Protein AF-A0A5J4TIG7-F1 (afdb_monomer_lite)

Radius of gyration: 24.62 Å; chains: 1; bounding box: 60×27×68 Å

Organism: NCBI:txid222440

pLDDT: mean 88.15, std 9.74, range [51.12, 98.5]

Sequence (174 aa):
MSYKDYAQQQHDRIYGVQINDDGAIEQMNDELAQACVDGLKNLEIHNYPQPINMEVSLQSIFCGLYGISNESIRAEGMKNIRQFNKLSANADKNYGQASSNGERKPNPWILTKILRYHNKDYYEQIIKPLLKKNYEVKKQSKIVDTVKQIEKHEIDLKDVFTLTDVSSKALNGQ

Foldseek 3Di:
DDPVVVVVVVVLVLLVPQADPVRDGHADDPLLLLLLLVLLAAFEEEDDDDPLLVHHYLLLLLLQLLSHPPVVSSVSSLVCNVVGYHYDPRRVVCNVVSNVNSNVRHHNCSSLVNCVRGVVVSSVPPNSVVSVVVSVVVVVVVVVVVVVPPDDPDDPPPPDDDPVNVVVCVVVVD

Structure (mmCIF, N/CA/C/O backbone):
data_AF-A0A5J4TIG7-F1
#
_entry.id   AF-A0A5J4TIG7-F1
#
loop_
_atom_site.group_PDB
_atom_site.id
_atom_site.type_symbol
_atom_site.label_atom_id
_atom_site.label_alt_id
_atom_site.label_comp_id
_atom_site.label_asym_id
_atom_site.label_entity_id
_atom_site.label_seq_id
_atom_site.pdbx_PDB_ins_code
_atom_site.Cartn_x
_atom_site.Cartn_y
_atom_site.Cartn_z
_atom_site.occupancy
_atom_site.B_iso_or_equiv
_atom_site.auth_seq_id
_atom_site.auth_comp_id
_atom_site.auth_asym_id
_atom_site.auth_atom_id
_atom_site.pdbx_PDB_model_num
ATOM 1 N N . MET A 1 1 ? -23.440 13.116 -13.820 1.00 64.69 1 MET A N 1
ATOM 2 C CA . MET A 1 1 ? -23.021 12.089 -12.841 1.00 64.69 1 MET A CA 1
ATOM 3 C C . MET A 1 1 ? -24.288 11.570 -12.183 1.00 64.69 1 MET A C 1
ATOM 5 O O . MET A 1 1 ? -25.079 12.400 -11.748 1.00 64.69 1 MET A O 1
ATOM 9 N N . SER A 1 2 ? -24.551 10.262 -12.213 1.00 87.44 2 SER A N 1
ATOM 10 C CA . SER A 1 2 ? -25.782 9.698 -11.639 1.00 87.44 2 SER A CA 1
ATOM 11 C C . SER A 1 2 ? -25.728 9.708 -10.108 1.00 87.44 2 SER A C 1
ATOM 13 O O . SER A 1 2 ? -24.647 9.656 -9.525 1.00 87.44 2 SER A O 1
ATOM 15 N N . TYR A 1 3 ? -26.886 9.718 -9.440 1.00 80.25 3 TYR A N 1
ATOM 16 C CA . TYR A 1 3 ? -26.961 9.549 -7.982 1.00 80.25 3 TYR A CA 1
ATOM 17 C C . TYR A 1 3 ? -26.288 8.245 -7.523 1.00 80.25 3 TYR A C 1
ATOM 19 O O . TYR A 1 3 ? -25.604 8.224 -6.502 1.00 80.25 3 TYR A O 1
ATOM 27 N N . LYS A 1 4 ? -26.405 7.174 -8.323 1.00 76.81 4 LYS A N 1
ATOM 28 C CA . LYS A 1 4 ? -25.713 5.900 -8.069 1.00 76.81 4 LYS A CA 1
ATOM 29 C C . LYS A 1 4 ? -24.191 6.054 -8.113 1.00 76.81 4 LYS A C 1
ATOM 31 O O . LYS A 1 4 ? -23.511 5.545 -7.228 1.00 76.81 4 LYS A O 1
ATOM 36 N N . ASP A 1 5 ? -23.672 6.802 -9.087 1.00 74.94 5 ASP A N 1
ATOM 37 C CA . ASP A 1 5 ? -22.231 7.058 -9.215 1.00 74.94 5 ASP A CA 1
ATOM 38 C C . ASP A 1 5 ? -21.719 7.892 -8.038 1.00 74.94 5 ASP A C 1
ATOM 40 O O . ASP A 1 5 ? -20.656 7.611 -7.491 1.00 74.94 5 ASP A O 1
ATOM 44 N N . TYR A 1 6 ? -22.493 8.895 -7.611 1.00 77.56 6 TYR A N 1
ATOM 45 C CA . TYR A 1 6 ? -22.159 9.727 -6.457 1.00 77.56 6 TYR A CA 1
ATOM 46 C C . TYR A 1 6 ? -22.140 8.915 -5.156 1.00 77.56 6 TYR A C 1
ATOM 48 O O . TYR A 1 6 ? -21.166 8.987 -4.409 1.00 77.56 6 TYR A O 1
ATOM 56 N N . ALA A 1 7 ? -23.169 8.099 -4.908 1.00 73.62 7 ALA A N 1
ATOM 57 C CA . ALA A 1 7 ? -23.240 7.235 -3.731 1.00 73.62 7 ALA A CA 1
ATOM 58 C C . ALA A 1 7 ? -22.081 6.225 -3.696 1.00 73.62 7 ALA A C 1
ATOM 60 O O . ALA A 1 7 ? -21.430 6.069 -2.662 1.00 73.62 7 ALA A O 1
ATOM 61 N N . GLN A 1 8 ? -21.751 5.609 -4.836 1.00 70.94 8 GLN A N 1
ATOM 62 C CA . GLN A 1 8 ? -20.596 4.716 -4.942 1.00 70.94 8 GLN A CA 1
ATOM 63 C C . GLN A 1 8 ? -19.284 5.453 -4.653 1.00 70.94 8 GLN A C 1
ATOM 65 O O . GLN A 1 8 ? -18.428 4.937 -3.940 1.00 70.94 8 GLN A O 1
ATOM 70 N N . GLN A 1 9 ? -19.133 6.683 -5.147 1.00 72.50 9 GLN A N 1
ATOM 71 C CA . GLN A 1 9 ? -17.934 7.481 -4.910 1.00 72.50 9 GLN A CA 1
ATOM 72 C C . GLN A 1 9 ? -17.785 7.886 -3.435 1.00 72.50 9 GLN A C 1
ATOM 74 O O . GLN A 1 9 ? -16.662 7.947 -2.939 1.00 72.50 9 GLN A O 1
ATOM 79 N N . GLN A 1 10 ? -18.888 8.141 -2.725 1.00 70.94 10 GLN A N 1
ATOM 80 C CA . GLN A 1 10 ? -18.866 8.376 -1.278 1.00 70.94 10 GLN A CA 1
ATOM 81 C C . GLN A 1 10 ? -18.485 7.105 -0.512 1.00 70.94 10 GLN A C 1
ATOM 83 O O . GLN A 1 10 ? -17.611 7.158 0.351 1.00 70.94 10 GLN A O 1
ATOM 88 N N . HIS A 1 11 ? -19.049 5.951 -0.877 1.00 65.50 11 HIS A N 1
ATOM 89 C CA . HIS A 1 11 ? -18.648 4.667 -0.295 1.00 65.50 11 HIS A CA 1
ATOM 90 C C . HIS A 1 11 ? -17.162 4.360 -0.529 1.00 65.50 11 HIS A C 1
ATOM 92 O O . HIS A 1 11 ? -16.454 4.002 0.409 1.00 65.50 11 HIS A O 1
ATOM 98 N N . ASP A 1 12 ? -16.651 4.596 -1.737 1.00 68.50 12 ASP A N 1
ATOM 99 C CA . ASP A 1 12 ? -15.234 4.402 -2.057 1.00 68.50 12 ASP A CA 1
ATOM 100 C C . ASP A 1 12 ? -14.313 5.389 -1.307 1.00 68.50 12 ASP A C 1
ATOM 102 O O . ASP A 1 12 ? -13.147 5.074 -1.057 1.00 68.50 12 ASP A O 1
ATOM 106 N N . ARG A 1 13 ? -14.807 6.581 -0.932 1.00 72.75 13 ARG A N 1
ATOM 107 C CA . ARG A 1 13 ? -14.071 7.540 -0.081 1.00 72.75 13 ARG A CA 1
ATOM 108 C C . ARG A 1 13 ? -13.995 7.076 1.370 1.00 72.75 13 ARG A C 1
ATOM 110 O O . ARG A 1 13 ? -12.959 7.279 1.995 1.00 72.75 13 ARG A O 1
ATOM 117 N N . ILE A 1 14 ? -15.046 6.433 1.880 1.00 70.12 14 ILE A N 1
ATOM 118 C CA . ILE A 1 14 ? -15.114 5.934 3.263 1.00 70.12 14 ILE A CA 1
ATOM 119 C C . ILE A 1 14 ? -14.022 4.886 3.526 1.00 70.12 14 ILE A C 1
ATOM 121 O O . ILE A 1 14 ? -13.362 4.935 4.561 1.00 70.12 14 ILE A O 1
ATOM 125 N N . TYR A 1 15 ? -13.752 4.005 2.560 1.00 70.38 15 TYR A N 1
ATOM 126 C CA . TYR A 1 15 ? -12.650 3.035 2.643 1.00 70.38 15 TYR A CA 1
ATOM 127 C C . TYR A 1 15 ? -11.256 3.658 2.464 1.00 70.38 15 TYR A C 1
ATOM 129 O O . TYR A 1 15 ? -10.245 2.997 2.681 1.00 70.38 15 TYR A O 1
ATOM 137 N N . GLY A 1 16 ? -11.190 4.914 2.020 1.00 65.50 16 GLY A N 1
ATOM 138 C CA . GLY A 1 16 ? -9.955 5.642 1.745 1.00 65.50 16 GLY A CA 1
ATOM 139 C C . GLY A 1 16 ? -9.482 6.538 2.887 1.00 65.50 16 GLY A C 1
ATOM 140 O O . GLY A 1 16 ? -8.565 7.326 2.661 1.00 65.50 16 GLY A O 1
ATOM 141 N N . VAL A 1 17 ? -10.099 6.464 4.072 1.00 71.00 17 VAL A N 1
ATOM 142 C CA . VAL A 1 17 ? -9.616 7.173 5.265 1.00 71.00 17 VAL A CA 1
ATOM 143 C C . VAL A 1 17 ? -8.341 6.485 5.744 1.00 71.00 17 VAL A C 1
ATOM 145 O O . VAL A 1 17 ? -8.369 5.323 6.124 1.00 71.00 17 VAL A O 1
ATOM 148 N N . GLN A 1 18 ? -7.226 7.206 5.658 1.00 77.62 18 GLN A N 1
ATOM 149 C CA . GLN A 1 18 ? -5.859 6.700 5.872 1.00 77.62 18 GLN A CA 1
ATOM 150 C C . GLN A 1 18 ? -5.118 7.510 6.944 1.00 77.62 18 GLN A C 1
ATOM 152 O O . GLN A 1 18 ? -3.904 7.400 7.102 1.00 77.62 18 GLN A O 1
ATOM 157 N N . ILE A 1 19 ? -5.865 8.368 7.637 1.00 77.44 19 ILE A N 1
ATOM 158 C CA . ILE A 1 19 ? -5.419 9.228 8.723 1.00 77.44 19 ILE A CA 1
ATOM 159 C C . ILE A 1 19 ? -6.279 8.851 9.930 1.00 77.44 19 ILE A C 1
ATOM 161 O O . ILE A 1 19 ? -7.494 8.667 9.793 1.00 77.44 19 ILE A O 1
ATOM 165 N N . ASN A 1 20 ? -5.650 8.651 11.079 1.00 79.88 20 ASN A N 1
ATOM 166 C CA . ASN A 1 20 ? -6.331 8.356 12.338 1.00 79.88 20 ASN A CA 1
ATOM 167 C C . ASN A 1 20 ? -6.817 9.654 13.024 1.00 79.88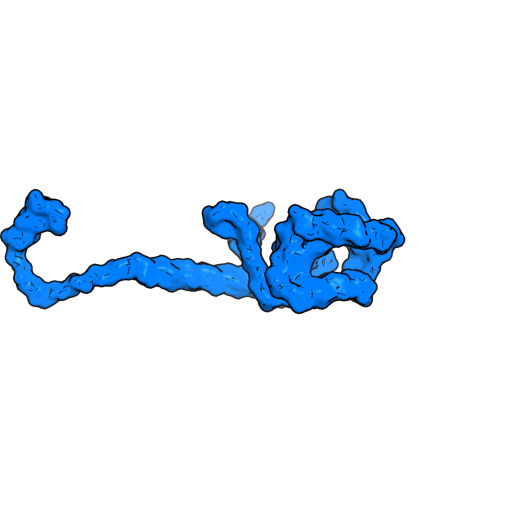 20 ASN A C 1
ATOM 169 O O . ASN A 1 20 ? -6.620 10.763 12.528 1.00 79.88 20 ASN A O 1
ATOM 173 N N . ASP A 1 21 ? -7.474 9.513 14.176 1.00 78.81 21 ASP A N 1
ATOM 174 C CA . ASP A 1 21 ? -8.095 10.642 14.881 1.00 78.81 21 ASP A CA 1
ATOM 175 C C . ASP A 1 21 ? -7.051 11.630 15.467 1.00 78.81 21 ASP A C 1
ATOM 177 O O . ASP A 1 21 ? -7.391 12.776 15.753 1.00 78.81 21 ASP A O 1
ATOM 181 N N . ASP A 1 22 ? -5.778 11.220 15.593 1.00 80.94 22 ASP A N 1
ATOM 182 C CA . ASP A 1 22 ? -4.656 12.065 16.041 1.00 80.94 22 ASP A CA 1
ATOM 183 C C . ASP A 1 22 ? -3.907 12.782 14.893 1.00 80.94 22 ASP A C 1
ATOM 185 O O . ASP A 1 22 ? -3.001 13.580 15.137 1.00 80.94 22 ASP A O 1
ATOM 189 N N . GLY A 1 23 ? -4.318 12.553 13.640 1.00 79.19 23 GLY A N 1
ATOM 190 C CA . GLY A 1 23 ? -3.733 13.185 12.457 1.00 79.19 23 GLY A CA 1
ATOM 191 C C . GLY A 1 23 ? -2.515 12.461 11.871 1.00 79.19 23 GLY A C 1
ATOM 192 O O . GLY A 1 23 ? -1.981 12.915 10.854 1.00 79.19 23 GLY A O 1
ATOM 193 N N . ALA A 1 24 ? -2.079 11.339 12.449 1.00 83.38 24 ALA A N 1
ATOM 194 C CA . ALA A 1 24 ? -1.050 10.480 11.880 1.00 83.38 24 ALA A CA 1
ATOM 195 C C . ALA A 1 24 ? -1.576 9.589 10.745 1.00 83.38 24 ALA A C 1
ATOM 197 O O . ALA A 1 24 ? -2.766 9.296 10.605 1.00 83.38 24 ALA A O 1
ATOM 198 N N . ILE A 1 25 ? -0.647 9.119 9.912 1.00 82.00 25 ILE A N 1
ATOM 199 C CA . ILE A 1 25 ? -0.956 8.118 8.891 1.00 82.00 25 ILE A CA 1
ATOM 200 C C . ILE A 1 25 ? -1.269 6.803 9.601 1.00 82.00 25 ILE A C 1
ATOM 202 O O . ILE A 1 25 ? -0.459 6.292 10.374 1.00 82.00 25 ILE A O 1
ATOM 206 N N . GLU A 1 26 ? -2.441 6.246 9.319 1.00 85.56 26 GLU A N 1
ATOM 207 C CA . GLU A 1 26 ? -2.851 4.965 9.878 1.00 85.56 26 GLU A CA 1
ATOM 208 C C . GLU A 1 26 ? -1.898 3.854 9.424 1.00 85.56 26 GLU A C 1
ATOM 210 O O . GLU A 1 26 ? -1.513 3.790 8.254 1.00 85.56 26 GLU A O 1
ATOM 215 N N . GLN A 1 27 ? -1.531 2.957 10.337 1.00 87.31 27 GLN A N 1
ATOM 216 C CA . GLN A 1 27 ? -0.709 1.809 9.978 1.00 87.31 27 GLN A CA 1
ATOM 217 C C . GLN A 1 27 ? -1.473 0.863 9.047 1.00 87.31 27 GLN A C 1
ATOM 219 O O . GLN A 1 27 ? -2.632 0.518 9.273 1.00 87.31 27 GLN A O 1
ATOM 224 N N . MET A 1 28 ? -0.799 0.432 7.985 1.00 92.12 28 MET A N 1
ATOM 225 C CA . MET A 1 28 ? -1.320 -0.583 7.078 1.00 92.12 28 MET A CA 1
ATOM 226 C C . MET A 1 28 ? -1.120 -1.964 7.704 1.00 92.12 28 MET A C 1
ATOM 228 O O . MET A 1 28 ? -0.012 -2.282 8.125 1.00 92.12 28 MET A O 1
ATOM 232 N N . ASN A 1 29 ? -2.171 -2.785 7.750 1.00 93.44 29 ASN A N 1
ATOM 233 C CA . ASN A 1 29 ? -2.034 -4.154 8.247 1.00 93.44 29 ASN A CA 1
ATOM 234 C C . ASN A 1 29 ? -1.287 -5.064 7.265 1.00 93.44 29 ASN A C 1
ATOM 236 O O . ASN A 1 29 ? -1.243 -4.800 6.062 1.00 93.44 29 ASN A O 1
ATOM 240 N N . ASP A 1 30 ? -0.746 -6.159 7.794 1.00 96.94 30 ASP A N 1
ATOM 241 C CA . ASP A 1 30 ? 0.134 -7.067 7.057 1.00 96.94 30 ASP A CA 1
ATOM 242 C C . ASP A 1 30 ? -0.553 -7.746 5.863 1.00 96.94 30 ASP A C 1
ATOM 244 O O . ASP A 1 30 ? 0.064 -7.884 4.812 1.00 96.94 30 ASP A O 1
ATOM 248 N N . GLU A 1 31 ? -1.839 -8.106 5.975 1.00 97.50 31 GLU A N 1
ATOM 249 C CA . GLU A 1 31 ? -2.602 -8.717 4.871 1.00 97.50 31 GLU A CA 1
ATOM 250 C C . GLU A 1 31 ? -2.696 -7.760 3.671 1.00 97.50 31 GLU A C 1
ATOM 252 O O . GLU A 1 31 ? -2.428 -8.142 2.530 1.00 97.50 31 GLU A O 1
ATOM 257 N N . LEU A 1 32 ? -3.023 -6.488 3.922 1.00 96.44 32 LEU A N 1
ATOM 258 C CA . LEU A 1 32 ? -3.085 -5.468 2.878 1.00 96.44 32 LEU A CA 1
ATOM 259 C C . LEU A 1 32 ? -1.691 -5.072 2.375 1.00 96.44 32 LEU A C 1
ATOM 261 O O . LEU A 1 32 ? -1.529 -4.835 1.177 1.00 96.44 32 LEU A O 1
ATOM 265 N N . ALA A 1 33 ? -0.695 -4.999 3.260 1.00 97.75 33 ALA A N 1
ATOM 266 C CA . ALA A 1 33 ? 0.681 -4.674 2.899 1.00 97.75 33 ALA A CA 1
ATOM 267 C C . ALA A 1 33 ? 1.280 -5.737 1.969 1.00 97.75 33 ALA A C 1
ATOM 269 O O . ALA A 1 33 ? 1.836 -5.385 0.926 1.00 97.75 33 ALA A O 1
ATOM 270 N N . GLN A 1 34 ? 1.094 -7.022 2.290 1.00 98.50 34 GLN A N 1
ATOM 271 C CA . GLN A 1 34 ? 1.529 -8.127 1.437 1.00 98.50 34 GLN A CA 1
ATOM 272 C C . GLN A 1 34 ? 0.819 -8.079 0.085 1.00 98.50 34 GLN A C 1
ATOM 274 O O . GLN A 1 34 ? 1.474 -8.074 -0.954 1.00 98.50 34 GLN A O 1
ATOM 279 N N . ALA A 1 35 ? -0.511 -7.928 0.081 1.00 98.19 35 ALA A N 1
ATOM 280 C CA . ALA A 1 35 ? -1.268 -7.821 -1.163 1.00 98.19 35 ALA A CA 1
ATOM 281 C C . ALA A 1 35 ? -0.797 -6.639 -2.027 1.00 98.19 35 ALA A C 1
ATOM 283 O O . ALA A 1 35 ? -0.793 -6.741 -3.257 1.00 98.19 35 ALA A O 1
ATOM 284 N N . CYS A 1 36 ? -0.379 -5.528 -1.409 1.00 97.75 36 CYS A N 1
ATOM 285 C CA . CYS A 1 36 ? 0.223 -4.414 -2.130 1.00 97.75 36 CYS A CA 1
ATOM 286 C C . CYS A 1 36 ? 1.561 -4.807 -2.769 1.00 97.75 36 CYS A C 1
ATOM 288 O O . CYS A 1 36 ? 1.740 -4.567 -3.961 1.00 97.75 36 CYS A O 1
ATOM 290 N N . VAL A 1 37 ? 2.469 -5.429 -2.010 1.00 98.00 37 VAL A N 1
ATOM 291 C CA . VAL A 1 37 ? 3.782 -5.897 -2.491 1.00 98.00 37 VAL A CA 1
ATOM 292 C C . VAL A 1 37 ? 3.650 -6.903 -3.638 1.00 98.00 37 VAL A C 1
ATOM 294 O O . VAL A 1 37 ? 4.327 -6.753 -4.657 1.00 98.00 37 VAL A O 1
ATOM 297 N N . ASP A 1 38 ? 2.724 -7.853 -3.536 1.00 97.75 38 ASP A N 1
ATOM 298 C CA . ASP A 1 38 ? 2.453 -8.871 -4.564 1.00 97.75 38 ASP A CA 1
ATOM 299 C C . ASP A 1 38 ? 1.868 -8.280 -5.861 1.00 97.75 38 ASP A C 1
ATOM 301 O O . ASP A 1 38 ? 1.949 -8.878 -6.947 1.00 97.75 38 ASP A O 1
ATOM 305 N N . GLY A 1 39 ? 1.246 -7.103 -5.742 1.00 96.44 39 GLY A N 1
ATOM 306 C CA . GLY A 1 39 ? 0.677 -6.334 -6.843 1.00 96.44 39 GLY A CA 1
ATOM 307 C C . GLY A 1 39 ? 1.691 -5.456 -7.582 1.00 96.44 39 GLY A C 1
ATOM 308 O O . GLY A 1 39 ? 1.405 -5.045 -8.711 1.00 96.44 39 GLY A O 1
ATOM 309 N N . LEU A 1 40 ? 2.860 -5.175 -6.986 1.00 95.38 40 LEU A N 1
ATOM 310 C CA . LEU A 1 40 ? 3.936 -4.361 -7.574 1.00 95.38 40 LEU A CA 1
ATOM 311 C C . LEU A 1 40 ? 4.734 -5.153 -8.620 1.00 95.38 40 LEU A C 1
ATOM 313 O O . LEU A 1 40 ? 5.928 -5.418 -8.462 1.00 95.38 40 LEU A O 1
ATOM 317 N N . LYS A 1 41 ? 4.059 -5.538 -9.699 1.00 95.19 41 LYS A N 1
ATOM 318 C CA . LYS A 1 41 ? 4.627 -6.284 -10.822 1.00 95.19 41 LYS A CA 1
ATOM 319 C C . LYS A 1 41 ? 4.100 -5.757 -12.145 1.00 95.19 41 LYS A C 1
ATOM 321 O O . LYS A 1 41 ? 2.982 -5.250 -12.216 1.00 95.19 41 LYS A O 1
ATOM 326 N N . ASN A 1 42 ? 4.891 -5.951 -13.195 1.00 94.94 42 ASN A N 1
ATOM 327 C CA . ASN A 1 42 ? 4.597 -5.538 -14.565 1.00 94.94 42 ASN A CA 1
ATOM 328 C C . ASN A 1 42 ? 4.355 -4.024 -14.718 1.00 94.94 42 ASN A C 1
ATOM 330 O O . ASN A 1 42 ? 3.651 -3.605 -15.632 1.00 94.94 42 ASN A O 1
ATOM 334 N N . LEU A 1 43 ? 4.933 -3.203 -13.835 1.00 94.31 43 LEU A N 1
ATOM 335 C CA . LEU A 1 43 ? 4.857 -1.745 -13.917 1.00 94.31 43 LEU A CA 1
ATOM 336 C C . LEU A 1 43 ? 6.013 -1.189 -14.760 1.00 94.31 43 LEU A C 1
ATOM 338 O O . LEU A 1 43 ? 7.141 -1.687 -14.689 1.00 94.31 43 LEU A O 1
ATOM 342 N N . GLU A 1 44 ? 5.752 -0.114 -15.503 1.00 94.62 44 GLU A N 1
ATOM 343 C CA . GLU A 1 44 ? 6.805 0.745 -16.049 1.00 94.62 44 GLU A CA 1
ATOM 344 C C . GLU A 1 44 ? 7.121 1.847 -15.029 1.00 94.62 44 GLU A C 1
ATOM 346 O O . GLU A 1 44 ? 6.245 2.612 -14.625 1.00 94.62 44 GLU A O 1
ATOM 351 N N . ILE A 1 45 ? 8.367 1.876 -14.547 1.00 95.00 45 ILE A N 1
ATOM 352 C CA . ILE A 1 45 ? 8.794 2.722 -13.428 1.00 95.00 45 ILE A CA 1
ATOM 353 C C . ILE A 1 45 ? 9.779 3.785 -13.908 1.00 95.00 45 ILE A C 1
ATOM 355 O O . ILE A 1 45 ? 10.833 3.509 -14.498 1.00 95.00 45 ILE A O 1
ATOM 359 N N . HIS A 1 46 ? 9.457 5.025 -13.568 1.00 93.50 46 HIS A N 1
ATOM 360 C CA . HIS A 1 46 ? 10.162 6.210 -14.019 1.00 93.50 46 HIS A CA 1
ATOM 361 C C . HIS A 1 46 ? 10.799 6.959 -12.851 1.00 93.50 46 HIS A C 1
ATOM 363 O O . HIS A 1 46 ? 10.517 6.712 -11.677 1.00 93.50 46 HIS A O 1
ATOM 369 N N . ASN A 1 47 ? 11.742 7.844 -13.167 1.00 85.69 47 ASN A N 1
ATOM 370 C CA . ASN A 1 47 ? 12.502 8.560 -12.145 1.00 85.69 47 ASN A CA 1
ATOM 371 C C . ASN A 1 47 ? 11.771 9.803 -11.625 1.00 85.69 47 ASN A C 1
A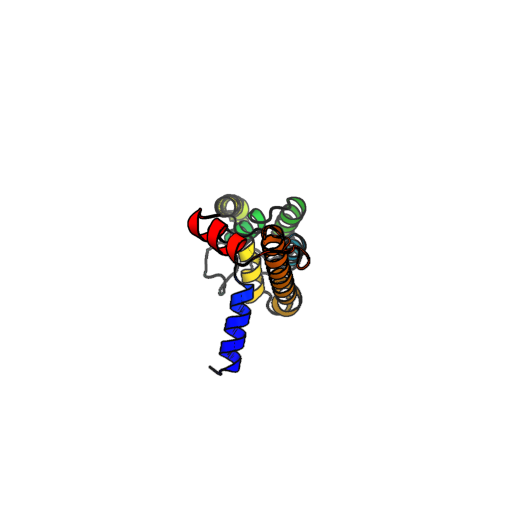TOM 373 O O . ASN A 1 47 ? 11.857 10.122 -10.443 1.00 85.69 47 ASN A O 1
ATOM 377 N N . TYR A 1 48 ? 11.103 10.537 -12.516 1.00 76.75 48 TYR A N 1
ATOM 378 C CA . TYR A 1 48 ? 10.561 11.846 -12.178 1.00 76.75 48 TYR A CA 1
ATOM 379 C C . TYR A 1 48 ? 9.186 11.731 -11.521 1.00 76.75 48 TYR A C 1
ATOM 381 O O . TYR A 1 48 ? 8.370 10.907 -11.932 1.00 76.75 48 TYR A O 1
ATOM 389 N N . PRO A 1 49 ? 8.907 12.559 -10.504 1.00 71.31 49 PRO A N 1
ATOM 390 C CA . PRO A 1 49 ? 7.592 12.606 -9.898 1.00 71.31 49 PRO A CA 1
ATOM 391 C C . PRO A 1 49 ? 6.611 13.275 -10.866 1.00 71.31 49 PRO A C 1
ATOM 393 O O . PRO A 1 49 ? 6.547 14.499 -10.963 1.00 71.31 49 PRO A O 1
ATOM 396 N N . GLN A 1 50 ? 5.844 12.456 -11.577 1.00 85.75 50 GLN A N 1
ATOM 397 C CA . GLN A 1 50 ? 4.582 12.854 -12.189 1.00 85.75 50 GLN A CA 1
ATOM 398 C C . GLN A 1 50 ? 3.424 12.554 -11.229 1.00 85.75 50 GLN A C 1
ATOM 400 O O . GLN A 1 50 ? 3.584 11.775 -10.279 1.00 85.75 50 GLN A O 1
ATOM 405 N N . PRO A 1 51 ? 2.239 13.148 -11.452 1.00 88.00 51 PRO A N 1
ATOM 406 C CA . PRO A 1 51 ? 1.025 12.705 -10.786 1.00 88.00 51 PRO A CA 1
ATOM 407 C C . PRO A 1 51 ? 0.859 11.184 -10.904 1.00 88.00 51 PRO A C 1
ATOM 409 O O . PRO A 1 51 ? 1.023 10.609 -11.979 1.00 88.00 51 PRO A O 1
ATOM 412 N N . ILE A 1 52 ? 0.508 10.528 -9.796 1.00 87.75 52 ILE A N 1
ATOM 413 C CA . ILE A 1 52 ? 0.482 9.058 -9.699 1.00 87.75 52 ILE A CA 1
ATOM 414 C C . ILE A 1 52 ? -0.492 8.390 -10.673 1.00 87.75 52 ILE A C 1
ATOM 416 O O . ILE A 1 52 ? -0.384 7.202 -10.925 1.00 87.75 52 ILE A O 1
ATOM 420 N N . ASN A 1 53 ? -1.468 9.121 -11.203 1.00 89.19 53 ASN A N 1
ATOM 421 C CA . ASN A 1 53 ? -2.398 8.632 -12.217 1.00 89.19 53 ASN A CA 1
ATOM 422 C C . ASN A 1 53 ? -1.809 8.645 -13.636 1.00 89.19 53 ASN A C 1
ATOM 424 O O . ASN A 1 53 ? -2.408 8.054 -14.526 1.00 89.19 53 ASN A O 1
ATOM 428 N N . MET A 1 54 ? -0.690 9.339 -13.856 1.00 91.19 54 MET A N 1
ATOM 429 C CA . MET A 1 54 ? -0.008 9.405 -15.148 1.00 91.19 54 MET A CA 1
ATOM 430 C C . MET A 1 54 ? 1.126 8.388 -15.238 1.00 91.19 54 MET A C 1
ATOM 432 O O . MET A 1 54 ? 1.264 7.721 -16.254 1.00 91.19 54 MET A O 1
ATOM 436 N N . GLU A 1 55 ? 1.929 8.260 -14.183 1.00 91.56 55 GLU A N 1
ATOM 437 C CA . GLU A 1 55 ? 3.156 7.464 -14.219 1.00 91.56 55 GLU A CA 1
ATOM 438 C C . GLU A 1 55 ? 3.516 6.970 -12.815 1.00 91.56 55 GLU A C 1
ATOM 440 O O . GLU A 1 55 ? 3.248 7.642 -11.812 1.00 91.56 55 GLU A O 1
ATOM 445 N N . VAL A 1 56 ? 4.141 5.794 -12.733 1.00 92.94 56 VAL A N 1
ATOM 446 C CA . VAL A 1 56 ? 4.684 5.281 -11.474 1.00 92.94 56 VAL A CA 1
ATOM 447 C C . VAL A 1 56 ? 6.113 5.776 -11.315 1.00 92.94 56 VAL A C 1
ATOM 449 O O . VAL A 1 56 ? 6.996 5.435 -12.102 1.00 92.94 56 VAL A O 1
ATOM 452 N N . SER A 1 57 ? 6.362 6.552 -10.261 1.00 94.06 57 SER A N 1
ATOM 453 C CA . SER A 1 57 ? 7.718 6.987 -9.928 1.00 94.06 57 SER A CA 1
ATOM 454 C C . SER A 1 57 ? 8.369 6.049 -8.918 1.00 94.06 57 SER A C 1
ATOM 456 O O . SER A 1 57 ? 7.732 5.591 -7.963 1.00 94.06 57 SER A O 1
ATOM 458 N N . LEU A 1 58 ? 9.670 5.822 -9.076 1.00 94.19 58 LEU A N 1
ATOM 459 C CA . LEU A 1 58 ? 10.447 4.995 -8.159 1.00 94.19 58 LEU A CA 1
ATOM 460 C C . LEU A 1 58 ? 10.392 5.535 -6.717 1.00 94.19 58 LEU A C 1
ATOM 462 O O . LEU A 1 58 ? 10.229 4.772 -5.768 1.00 94.19 58 LEU A O 1
ATOM 466 N N . GLN A 1 59 ? 10.427 6.862 -6.556 1.00 93.12 59 GLN A N 1
ATOM 467 C CA . GLN A 1 59 ? 10.280 7.511 -5.252 1.00 93.12 59 GLN A CA 1
ATOM 468 C C . GLN A 1 59 ? 8.931 7.189 -4.591 1.00 93.12 59 GLN A C 1
ATOM 470 O O . GLN A 1 59 ? 8.896 6.922 -3.392 1.00 93.12 59 GLN A O 1
ATOM 475 N N . SER A 1 60 ? 7.828 7.188 -5.350 1.00 94.00 60 SER A N 1
ATOM 476 C CA . SER A 1 60 ? 6.501 6.881 -4.797 1.00 94.00 60 SER A CA 1
ATOM 477 C C . SER A 1 60 ? 6.387 5.440 -4.295 1.00 94.00 60 SER A C 1
ATOM 479 O O . SER A 1 60 ? 5.791 5.213 -3.243 1.00 94.00 60 SER A O 1
ATOM 481 N N . ILE A 1 61 ? 7.023 4.485 -4.981 1.00 95.69 61 ILE A N 1
ATOM 482 C CA . ILE A 1 61 ? 7.097 3.093 -4.522 1.00 95.69 61 ILE A CA 1
ATOM 483 C C . ILE A 1 61 ? 7.880 3.017 -3.210 1.00 95.69 61 ILE A C 1
ATOM 485 O O . ILE A 1 61 ? 7.400 2.413 -2.253 1.00 95.69 61 ILE A O 1
ATOM 489 N N . PHE A 1 62 ? 9.042 3.672 -3.126 1.00 96.25 62 PHE A N 1
ATOM 490 C CA . PHE A 1 62 ? 9.840 3.672 -1.900 1.00 96.25 62 PHE A CA 1
ATOM 491 C C . PHE A 1 62 ? 9.120 4.325 -0.718 1.00 96.25 62 PHE A C 1
ATOM 493 O O . PHE A 1 62 ? 9.112 3.735 0.359 1.00 96.25 62 PHE A O 1
ATOM 500 N N . CYS A 1 63 ? 8.460 5.477 -0.901 1.00 94.69 63 CYS A N 1
ATOM 501 C CA . CYS A 1 63 ? 7.590 6.062 0.130 1.00 94.69 63 CYS A CA 1
ATOM 502 C C . CYS A 1 63 ? 6.581 5.034 0.664 1.00 94.69 63 CYS A C 1
ATOM 504 O O . CYS A 1 63 ? 6.369 4.936 1.872 1.00 94.69 63 CYS A O 1
ATOM 506 N N . GLY A 1 64 ? 5.990 4.248 -0.236 1.00 96.25 64 GLY A N 1
ATOM 507 C CA . GLY A 1 64 ? 5.083 3.163 0.108 1.00 96.25 64 GLY A CA 1
ATOM 508 C C . GLY A 1 64 ? 5.739 2.070 0.937 1.00 96.25 64 GLY A C 1
ATOM 509 O O . GLY A 1 64 ? 5.292 1.772 2.040 1.00 96.25 64 GLY A O 1
ATOM 510 N N . LEU A 1 65 ? 6.828 1.498 0.433 1.00 97.62 65 LEU A N 1
ATOM 511 C CA . LEU A 1 65 ? 7.491 0.365 1.073 1.00 97.62 65 LEU A CA 1
ATOM 512 C C . LEU A 1 65 ? 8.090 0.723 2.436 1.00 97.62 65 LEU A C 1
ATOM 514 O O . LEU A 1 65 ? 7.929 -0.040 3.383 1.00 97.62 65 LEU A O 1
ATOM 518 N N . TYR A 1 66 ? 8.723 1.891 2.581 1.00 96.88 66 TYR A N 1
ATOM 519 C CA . TYR A 1 66 ? 9.229 2.345 3.883 1.00 96.88 66 TYR A CA 1
ATOM 520 C C . TYR A 1 66 ? 8.114 2.642 4.891 1.00 96.88 66 TYR A C 1
ATOM 522 O O . TYR A 1 66 ? 8.358 2.608 6.094 1.00 96.88 66 TYR A O 1
ATOM 530 N N . GLY A 1 67 ? 6.892 2.889 4.416 1.00 95.38 67 GLY A N 1
ATOM 531 C CA . GLY A 1 67 ? 5.711 3.008 5.262 1.00 95.38 67 GLY A CA 1
ATOM 532 C C . GLY A 1 67 ? 5.178 1.687 5.818 1.00 95.38 67 GLY A C 1
ATOM 533 O O . GLY A 1 67 ? 4.341 1.720 6.717 1.00 95.38 67 GLY A O 1
ATOM 534 N N . ILE A 1 68 ? 5.627 0.538 5.304 1.00 96.69 68 ILE A N 1
ATOM 535 C CA . ILE A 1 68 ? 5.236 -0.779 5.814 1.00 96.69 68 ILE A CA 1
ATOM 536 C C . ILE A 1 68 ? 6.050 -1.079 7.076 1.00 96.69 68 ILE A C 1
ATOM 538 O O . ILE A 1 68 ? 7.284 -1.102 7.044 1.00 96.69 68 ILE A O 1
ATOM 542 N N . SER A 1 69 ? 5.350 -1.324 8.186 1.00 94.94 69 SER A N 1
ATOM 543 C CA . SER A 1 69 ? 5.968 -1.625 9.482 1.00 94.94 69 SER A CA 1
ATOM 544 C C . SER A 1 69 ? 6.593 -3.020 9.530 1.00 94.94 69 SER A C 1
ATOM 546 O O . SER A 1 69 ? 7.639 -3.196 10.149 1.00 94.94 69 SER A O 1
ATOM 548 N N . ASN A 1 70 ? 5.985 -4.004 8.861 1.00 97.56 70 ASN A N 1
ATOM 549 C CA . ASN A 1 70 ? 6.530 -5.354 8.784 1.00 97.56 70 ASN A CA 1
ATOM 550 C C . ASN A 1 70 ? 7.766 -5.392 7.869 1.00 97.56 70 ASN A C 1
ATOM 552 O O . ASN A 1 70 ? 7.679 -5.240 6.647 1.00 97.56 70 ASN A O 1
ATOM 556 N N . GLU A 1 71 ? 8.934 -5.613 8.471 1.00 97.00 71 GLU A N 1
ATOM 557 C CA . GLU A 1 71 ? 10.217 -5.529 7.773 1.00 97.00 71 GLU A CA 1
ATOM 558 C C . GLU A 1 71 ? 10.408 -6.615 6.714 1.00 97.00 71 GLU A C 1
ATOM 560 O O . GLU A 1 71 ? 11.036 -6.350 5.689 1.00 97.00 71 GLU A O 1
ATOM 565 N N . SER A 1 72 ? 9.847 -7.810 6.932 1.00 98.12 72 SER A N 1
ATOM 566 C CA . SER A 1 72 ? 9.940 -8.920 5.978 1.00 98.12 72 SER A CA 1
ATOM 567 C C . SER A 1 72 ? 9.181 -8.589 4.695 1.00 98.12 72 SER A C 1
ATOM 569 O O . SER A 1 72 ? 9.733 -8.712 3.602 1.00 98.12 72 SER A O 1
ATOM 571 N N . ILE A 1 73 ? 7.949 -8.085 4.834 1.00 98.44 73 ILE A N 1
ATOM 572 C CA . ILE A 1 73 ? 7.109 -7.653 3.706 1.00 98.44 73 ILE A CA 1
ATOM 573 C C . ILE A 1 73 ? 7.787 -6.498 2.962 1.00 98.44 73 ILE A C 1
ATOM 575 O O . ILE A 1 73 ? 7.877 -6.488 1.733 1.00 98.44 73 ILE A O 1
ATOM 579 N N . ARG A 1 74 ? 8.329 -5.527 3.707 1.00 98.19 74 ARG A N 1
ATOM 580 C CA . ARG A 1 74 ? 9.075 -4.406 3.127 1.00 98.19 74 ARG A CA 1
ATOM 581 C C . ARG A 1 74 ? 10.282 -4.892 2.323 1.00 98.19 74 ARG A C 1
ATOM 583 O O . ARG A 1 74 ? 10.463 -4.448 1.192 1.00 98.19 74 ARG A O 1
ATOM 590 N N . ALA A 1 75 ? 11.101 -5.781 2.883 1.00 97.75 75 ALA A N 1
ATOM 591 C CA . ALA A 1 75 ? 12.297 -6.303 2.223 1.00 97.75 75 ALA A CA 1
ATOM 592 C C . ALA A 1 75 ? 11.959 -7.079 0.940 1.00 97.75 75 ALA A C 1
ATOM 594 O O . ALA A 1 75 ? 12.629 -6.901 -0.081 1.00 97.75 75 ALA A O 1
ATOM 595 N N . GLU A 1 76 ? 10.891 -7.878 0.964 1.00 97.88 76 GLU A N 1
ATOM 596 C CA . GLU A 1 76 ? 10.357 -8.536 -0.229 1.00 97.88 76 GLU A CA 1
ATOM 597 C C . GLU A 1 76 ? 9.929 -7.509 -1.285 1.00 97.88 76 GLU A C 1
ATOM 599 O O . GLU A 1 76 ? 10.365 -7.580 -2.435 1.00 97.88 76 GLU A O 1
ATOM 604 N N . GLY A 1 77 ? 9.172 -6.486 -0.886 1.00 97.31 77 GLY A N 1
ATOM 605 C CA . GLY A 1 77 ? 8.775 -5.396 -1.773 1.00 97.31 77 GLY A CA 1
ATOM 606 C C . GLY A 1 77 ? 9.959 -4.701 -2.440 1.00 97.31 77 GLY A C 1
ATOM 607 O O . GLY A 1 77 ? 9.929 -4.480 -3.650 1.00 97.31 77 GLY A O 1
ATOM 608 N N . MET A 1 78 ? 11.034 -4.427 -1.692 1.00 96.81 78 MET A N 1
ATOM 609 C CA . MET A 1 78 ? 12.259 -3.826 -2.242 1.00 96.81 78 MET A CA 1
ATOM 610 C C . MET A 1 78 ? 12.910 -4.718 -3.306 1.00 96.81 78 MET A C 1
ATOM 612 O O . MET A 1 78 ? 13.384 -4.220 -4.328 1.00 96.81 78 MET A O 1
ATOM 616 N N . LYS A 1 79 ? 12.923 -6.037 -3.089 1.00 95.81 79 LYS A N 1
ATOM 617 C CA . LYS A 1 79 ? 13.449 -7.011 -4.055 1.00 95.81 79 LYS A CA 1
ATOM 618 C C . LYS A 1 79 ? 12.587 -7.067 -5.321 1.00 95.81 79 LYS A C 1
ATOM 620 O O . LYS A 1 79 ? 13.121 -7.097 -6.434 1.00 95.81 79 LYS A O 1
ATOM 625 N N . ASN A 1 80 ? 11.268 -7.014 -5.156 1.00 94.31 80 ASN A N 1
ATOM 626 C CA . ASN A 1 80 ? 10.298 -7.126 -6.244 1.00 94.31 80 ASN A CA 1
ATOM 627 C C . ASN A 1 80 ? 10.400 -5.981 -7.261 1.00 94.31 80 ASN A C 1
ATOM 629 O O . ASN A 1 80 ? 10.136 -6.208 -8.444 1.00 94.31 80 ASN A O 1
ATOM 633 N N . ILE A 1 81 ? 10.851 -4.785 -6.847 1.00 95.31 81 ILE A N 1
ATOM 634 C CA . ILE A 1 81 ? 10.988 -3.615 -7.733 1.00 95.31 81 ILE A CA 1
ATOM 635 C C . ILE A 1 81 ? 11.781 -3.971 -8.992 1.00 95.31 81 ILE A C 1
ATOM 637 O O . ILE A 1 81 ? 11.269 -3.821 -10.095 1.00 95.31 81 ILE A O 1
ATOM 641 N N . ARG A 1 82 ? 13.013 -4.464 -8.842 1.00 94.94 82 ARG A N 1
ATOM 642 C CA . ARG A 1 82 ? 13.875 -4.793 -9.989 1.00 94.94 82 ARG A CA 1
ATOM 643 C C . ARG A 1 82 ? 13.563 -6.153 -10.605 1.00 94.94 82 ARG A C 1
ATOM 645 O O . ARG A 1 82 ? 13.874 -6.364 -11.770 1.00 94.94 82 ARG A O 1
ATOM 652 N N . GLN A 1 83 ? 12.981 -7.071 -9.835 1.00 96.19 83 GLN A N 1
ATOM 653 C CA . GLN A 1 83 ? 12.724 -8.434 -10.298 1.00 96.19 83 GLN A CA 1
ATOM 654 C C . GLN A 1 83 ? 11.499 -8.529 -11.217 1.00 96.19 83 GLN A C 1
ATOM 656 O O . GLN A 1 83 ? 11.519 -9.293 -12.179 1.00 96.19 83 GLN A O 1
ATOM 661 N N . PHE A 1 84 ? 10.438 -7.776 -10.922 1.00 96.38 84 PHE A N 1
ATOM 662 C CA . PHE A 1 84 ? 9.140 -7.938 -11.583 1.00 96.38 84 PHE A CA 1
ATOM 663 C C . PHE A 1 84 ? 8.670 -6.704 -12.354 1.00 96.38 84 PHE A C 1
ATOM 665 O O . PHE A 1 84 ? 7.578 -6.733 -12.918 1.00 96.38 84 PHE A O 1
ATOM 672 N N . ASN A 1 85 ? 9.449 -5.620 -12.387 1.00 96.44 85 ASN A N 1
ATOM 673 C CA . ASN A 1 85 ? 9.061 -4.380 -13.057 1.00 96.44 85 ASN A CA 1
ATOM 674 C C . ASN A 1 85 ? 10.140 -3.896 -14.021 1.00 96.44 85 ASN A C 1
ATOM 676 O O . ASN A 1 85 ? 11.307 -4.281 -13.943 1.00 96.44 85 ASN A O 1
ATOM 680 N N . LYS A 1 86 ? 9.736 -3.012 -14.932 1.00 96.62 86 LYS A N 1
ATOM 681 C CA . LYS A 1 86 ? 10.613 -2.421 -15.936 1.00 96.62 86 LYS A CA 1
ATOM 682 C C . LYS A 1 86 ? 10.970 -1.002 -15.523 1.00 96.62 86 LYS A C 1
ATOM 684 O O . LYS A 1 86 ? 10.134 -0.104 -15.563 1.00 96.62 86 LYS A O 1
ATOM 689 N N . LEU A 1 87 ? 12.224 -0.792 -15.142 1.00 96.19 87 LEU A N 1
ATOM 690 C CA . LEU A 1 87 ? 12.733 0.533 -14.799 1.00 96.19 87 LEU A CA 1
ATOM 691 C C . LEU A 1 87 ? 13.280 1.215 -16.055 1.00 96.19 87 LEU A C 1
ATOM 693 O O . LEU A 1 87 ? 14.014 0.613 -16.839 1.00 96.19 87 LEU A O 1
ATOM 697 N N . SER A 1 88 ? 12.969 2.498 -16.225 1.00 95.50 88 SER A N 1
ATOM 698 C CA . SER A 1 88 ? 13.702 3.339 -17.177 1.00 95.50 88 SER A CA 1
ATOM 699 C C . SER A 1 88 ? 15.182 3.438 -16.780 1.00 95.50 88 SER A C 1
ATOM 701 O O . SER A 1 88 ? 15.521 3.379 -15.596 1.00 95.50 88 SER A O 1
ATOM 703 N N . ALA A 1 89 ? 16.075 3.669 -17.748 1.00 95.25 89 ALA A N 1
ATOM 704 C CA . ALA A 1 89 ? 17.513 3.800 -17.480 1.00 95.25 89 ALA A CA 1
ATOM 705 C C . ALA A 1 89 ? 17.827 4.881 -16.424 1.00 95.25 89 ALA A C 1
ATOM 707 O O . ALA A 1 89 ? 18.691 4.702 -15.567 1.00 95.25 89 ALA A O 1
ATOM 708 N N . ASN A 1 90 ? 17.079 5.989 -16.441 1.00 94.06 90 ASN A N 1
ATOM 709 C CA . ASN A 1 90 ? 17.212 7.041 -15.437 1.00 94.06 90 ASN A CA 1
ATOM 710 C C . ASN A 1 90 ? 16.700 6.610 -14.057 1.00 94.06 90 ASN A C 1
ATOM 712 O O . ASN A 1 90 ? 17.300 7.008 -13.061 1.00 94.06 90 ASN A O 1
ATOM 716 N N . ALA A 1 91 ? 15.619 5.828 -13.975 1.00 94.38 91 ALA A N 1
ATOM 717 C CA . ALA A 1 91 ? 15.128 5.313 -12.696 1.00 94.38 91 ALA A CA 1
ATOM 718 C C . ALA A 1 91 ? 16.145 4.352 -12.071 1.00 94.38 91 ALA A C 1
ATOM 720 O O . ALA A 1 91 ? 16.455 4.475 -10.889 1.00 94.38 91 ALA A O 1
ATOM 721 N N . ASP A 1 92 ? 16.728 3.459 -12.873 1.00 95.19 92 ASP A N 1
ATOM 722 C CA . ASP A 1 92 ? 17.727 2.515 -12.375 1.00 95.19 92 ASP A CA 1
ATOM 723 C C . ASP A 1 92 ? 19.020 3.215 -11.921 1.00 95.19 92 ASP A C 1
ATOM 725 O O . ASP A 1 92 ? 19.527 2.943 -10.831 1.00 95.19 92 ASP A O 1
ATOM 729 N N . LYS A 1 93 ? 19.492 4.215 -12.681 1.00 95.88 93 LYS A N 1
ATOM 730 C CA . LYS A 1 93 ? 20.651 5.041 -12.299 1.00 95.88 93 LYS A CA 1
ATOM 731 C C . LYS A 1 93 ? 20.451 5.781 -10.969 1.00 95.88 93 LYS A C 1
ATOM 733 O O . LYS A 1 93 ? 21.410 5.970 -10.227 1.00 95.88 93 LYS A O 1
ATOM 738 N N . ASN A 1 94 ? 19.226 6.212 -10.666 1.00 95.06 94 ASN A N 1
ATOM 739 C CA . ASN A 1 94 ? 18.904 6.999 -9.470 1.00 95.06 94 ASN A CA 1
ATOM 740 C C . ASN A 1 94 ? 18.324 6.159 -8.318 1.00 95.06 94 ASN A C 1
ATOM 742 O O . ASN A 1 94 ? 17.834 6.722 -7.338 1.00 95.06 94 ASN A O 1
ATOM 746 N N . TYR A 1 95 ? 18.401 4.827 -8.400 1.00 95.00 95 TYR A N 1
ATOM 747 C CA . TYR A 1 95 ? 17.735 3.917 -7.468 1.00 95.00 95 TYR A CA 1
ATOM 748 C C . TYR A 1 95 ? 18.048 4.200 -5.993 1.00 95.00 95 TYR A C 1
ATOM 750 O O . TYR A 1 95 ? 17.135 4.355 -5.184 1.00 95.00 95 TYR A O 1
ATOM 758 N N . GLY A 1 96 ? 19.333 4.338 -5.643 1.00 95.06 96 GLY A N 1
ATOM 759 C CA . GLY A 1 96 ? 19.751 4.609 -4.262 1.00 95.06 96 GLY A CA 1
ATOM 760 C C . GLY A 1 96 ? 19.227 5.947 -3.732 1.00 95.06 96 GLY A C 1
ATOM 761 O O . GLY A 1 96 ? 18.686 6.009 -2.631 1.00 95.06 96 GLY A O 1
ATOM 762 N N . GLN A 1 97 ? 19.300 7.004 -4.547 1.00 94.06 97 GLN A N 1
ATOM 763 C CA . GLN A 1 97 ? 18.797 8.326 -4.171 1.00 94.06 97 GLN A CA 1
ATOM 764 C C . GLN A 1 97 ? 17.275 8.322 -3.977 1.00 94.06 97 GLN A C 1
ATOM 766 O O . GLN A 1 97 ? 16.769 8.935 -3.034 1.00 94.06 97 GLN A O 1
ATOM 771 N N . ALA A 1 98 ? 16.542 7.629 -4.853 1.00 93.06 98 ALA A N 1
ATOM 772 C CA . ALA A 1 98 ? 15.097 7.472 -4.735 1.00 93.06 98 ALA A CA 1
ATOM 773 C C . ALA A 1 98 ? 14.715 6.698 -3.462 1.00 93.06 98 ALA A C 1
ATOM 775 O O . ALA A 1 98 ? 13.770 7.101 -2.784 1.00 93.06 98 ALA A O 1
ATOM 776 N N . SER A 1 99 ? 15.484 5.664 -3.102 1.00 94.56 99 SER A N 1
ATOM 777 C CA . SER A 1 99 ? 15.305 4.894 -1.863 1.00 94.56 99 SER A CA 1
ATOM 778 C C . SER A 1 99 ? 15.418 5.793 -0.634 1.00 94.56 99 SER A C 1
ATOM 780 O O . SER A 1 99 ? 14.458 5.920 0.125 1.00 94.56 99 SER A O 1
ATOM 782 N N . SER A 1 100 ? 16.535 6.515 -0.490 1.00 93.62 100 SER A N 1
ATOM 783 C CA . SER A 1 100 ? 16.749 7.426 0.644 1.00 93.62 100 SER A CA 1
ATOM 784 C C . SER A 1 100 ? 15.718 8.556 0.706 1.00 93.62 100 SER A C 1
ATOM 786 O O . SER A 1 100 ? 15.342 9.008 1.785 1.00 93.62 100 SER A O 1
ATOM 788 N N . ASN A 1 101 ? 15.241 9.040 -0.444 1.00 91.12 101 ASN A N 1
ATOM 789 C CA . ASN A 1 101 ? 14.190 10.057 -0.483 1.00 91.12 101 ASN A CA 1
ATOM 790 C C . ASN A 1 101 ? 12.825 9.505 -0.053 1.00 91.12 101 ASN A C 1
ATOM 792 O O . ASN A 1 101 ? 12.064 10.230 0.589 1.00 91.12 101 ASN A O 1
ATOM 796 N N . GLY A 1 102 ? 12.515 8.256 -0.406 1.00 89.00 102 GLY A N 1
ATOM 797 C CA . GLY A 1 102 ? 11.280 7.592 -0.002 1.00 89.00 102 GLY A CA 1
ATOM 798 C C . GLY A 1 102 ? 11.214 7.346 1.503 1.00 89.00 102 GLY A C 1
ATOM 799 O O . GLY A 1 102 ? 10.193 7.631 2.125 1.00 89.00 102 GLY A O 1
ATOM 800 N N . GLU A 1 103 ? 12.331 6.923 2.096 1.00 92.94 103 GLU A N 1
ATOM 801 C CA . GLU A 1 103 ? 12.461 6.679 3.539 1.00 92.94 103 GLU A CA 1
ATOM 802 C C . GLU A 1 103 ? 12.142 7.916 4.390 1.00 92.94 103 GLU A C 1
ATOM 804 O O . GLU A 1 103 ? 11.561 7.804 5.463 1.00 92.94 103 GLU A O 1
ATOM 809 N N . ARG A 1 104 ? 12.453 9.119 3.891 1.00 92.06 104 ARG A N 1
ATOM 810 C CA . ARG A 1 104 ? 12.178 10.387 4.592 1.00 92.06 104 ARG A CA 1
ATOM 811 C C . ARG A 1 104 ? 10.693 10.745 4.668 1.00 92.06 104 ARG A C 1
ATOM 813 O O . ARG A 1 104 ? 10.327 11.617 5.453 1.00 92.06 104 ARG A O 1
ATOM 820 N N . LYS A 1 105 ? 9.854 10.163 3.806 1.00 88.94 105 LYS A N 1
ATOM 821 C CA . LYS A 1 105 ? 8.413 10.456 3.720 1.00 88.94 105 LYS A CA 1
ATOM 822 C C . LYS A 1 105 ? 7.617 9.155 3.568 1.00 88.94 105 LYS A C 1
ATOM 824 O O . LYS A 1 105 ? 7.014 8.935 2.512 1.00 88.94 105 LYS A O 1
ATOM 829 N N . PRO A 1 106 ? 7.634 8.288 4.593 1.00 93.25 106 PRO A N 1
ATOM 830 C CA . PRO A 1 106 ? 6.952 7.008 4.542 1.00 93.25 106 PRO A CA 1
ATOM 831 C C . PRO A 1 106 ? 5.434 7.215 4.506 1.00 93.25 106 PRO A C 1
ATOM 833 O O . PRO A 1 106 ? 4.871 7.978 5.289 1.00 93.25 106 PRO A O 1
ATOM 836 N N . ASN A 1 107 ? 4.764 6.542 3.575 1.00 93.44 107 ASN A N 1
ATOM 837 C CA . ASN A 1 107 ? 3.310 6.511 3.471 1.00 93.44 107 ASN A CA 1
ATOM 838 C C . ASN A 1 107 ? 2.886 5.218 2.755 1.00 93.44 107 ASN A C 1
ATOM 840 O O . ASN A 1 107 ? 2.844 5.209 1.522 1.00 93.44 107 ASN A O 1
ATOM 844 N N . PRO A 1 108 ? 2.532 4.145 3.486 1.00 94.69 108 PRO A N 1
ATOM 845 C CA . PRO A 1 108 ? 2.245 2.845 2.876 1.00 94.69 108 PRO A CA 1
ATOM 846 C C . PRO A 1 108 ? 1.038 2.886 1.938 1.00 94.69 108 PRO A C 1
ATOM 848 O O . PRO A 1 108 ? 0.972 2.170 0.939 1.00 94.69 108 PRO A O 1
ATOM 851 N N . TRP A 1 109 ? 0.090 3.783 2.196 1.00 94.12 109 TRP A N 1
ATOM 852 C CA . TRP A 1 109 ? -1.152 3.867 1.445 1.00 94.12 109 TRP A CA 1
ATOM 853 C C . TRP A 1 109 ? -0.987 4.334 0.003 1.00 94.12 109 TRP A C 1
ATOM 855 O O . TRP A 1 109 ? -1.877 4.082 -0.818 1.00 94.12 109 TRP A O 1
ATOM 865 N N . ILE A 1 110 ? 0.148 4.945 -0.345 1.00 93.25 110 ILE A N 1
ATOM 866 C CA . ILE A 1 110 ? 0.457 5.293 -1.734 1.00 93.25 110 ILE A CA 1
ATOM 867 C C . ILE A 1 110 ? 0.479 4.052 -2.638 1.00 93.25 110 ILE A C 1
ATOM 869 O O . ILE A 1 110 ? 0.065 4.144 -3.791 1.00 93.25 110 ILE A O 1
ATOM 873 N N . LEU A 1 111 ? 0.841 2.877 -2.105 1.00 96.06 111 LEU A N 1
ATOM 874 C CA . LEU A 1 111 ? 0.849 1.617 -2.853 1.00 96.06 111 LEU A CA 1
ATOM 875 C C . LEU A 1 111 ? -0.547 1.265 -3.373 1.00 96.06 111 LEU A C 1
ATOM 877 O O . LEU A 1 111 ? -0.710 0.913 -4.539 1.00 96.06 111 LEU A O 1
ATOM 881 N N . THR A 1 112 ? -1.585 1.474 -2.558 1.00 95.19 112 THR A N 1
ATOM 882 C CA . THR A 1 112 ? -2.975 1.247 -2.987 1.00 95.19 112 THR A CA 1
ATOM 883 C C . THR A 1 112 ? -3.375 2.166 -4.144 1.00 95.19 112 THR A C 1
ATOM 885 O O . THR A 1 112 ? -4.136 1.759 -5.021 1.00 95.19 112 THR A O 1
ATOM 888 N N . LYS A 1 113 ? -2.849 3.400 -4.184 1.00 92.94 113 LYS A N 1
ATOM 889 C CA . LYS A 1 113 ? -3.102 4.358 -5.271 1.00 92.94 113 LYS A CA 1
ATOM 890 C C . LYS A 1 113 ? -2.361 3.963 -6.543 1.00 92.94 113 LYS A C 1
ATOM 892 O O . LYS A 1 113 ? -2.960 4.044 -7.611 1.00 92.94 113 LYS A O 1
ATOM 897 N N . ILE A 1 114 ? -1.110 3.510 -6.429 1.00 95.19 114 ILE A N 1
ATOM 898 C CA . ILE A 1 114 ? -0.335 2.987 -7.563 1.00 95.19 114 ILE A CA 1
ATOM 899 C C . ILE A 1 114 ? -1.117 1.849 -8.216 1.00 95.19 114 ILE A C 1
ATOM 901 O O . ILE A 1 114 ? -1.404 1.910 -9.408 1.00 95.19 114 ILE A O 1
ATOM 905 N N . LEU A 1 115 ? -1.554 0.868 -7.422 1.00 96.50 115 LEU A N 1
ATOM 906 C CA . LEU A 1 115 ? -2.314 -0.276 -7.927 1.00 96.50 115 LEU A CA 1
ATOM 907 C C . LEU A 1 115 ? -3.655 0.144 -8.530 1.00 96.50 115 LEU A C 1
ATOM 909 O O . LEU A 1 115 ? -4.017 -0.338 -9.596 1.00 96.50 115 LEU A O 1
ATOM 913 N N . ARG A 1 116 ? -4.362 1.099 -7.917 1.00 94.62 116 ARG A N 1
ATOM 914 C CA . ARG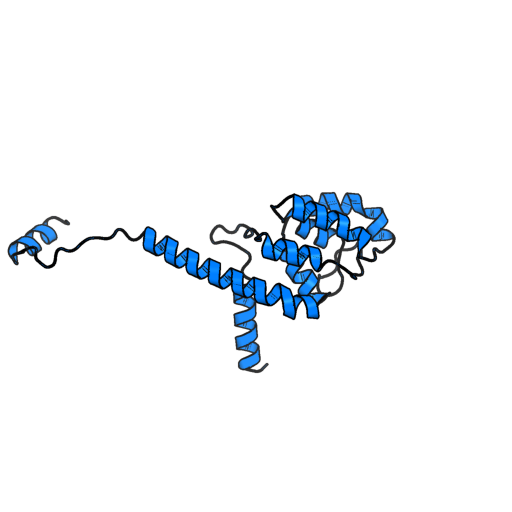 A 1 116 ? -5.627 1.616 -8.459 1.00 94.62 116 ARG A CA 1
ATOM 915 C C . ARG A 1 116 ? -5.499 2.155 -9.884 1.00 94.62 116 ARG A C 1
ATOM 917 O O . ARG A 1 116 ? -6.420 1.964 -10.675 1.00 94.62 116 ARG A O 1
ATOM 924 N N . TYR A 1 117 ? -4.410 2.859 -10.189 1.00 94.31 117 TYR A N 1
ATOM 925 C CA . TYR A 1 117 ? -4.224 3.495 -11.495 1.00 94.31 117 TYR A CA 1
ATOM 926 C C . TYR A 1 117 ? -3.490 2.609 -12.501 1.00 94.31 117 TYR A C 1
ATOM 928 O O . TYR A 1 117 ? -3.853 2.614 -13.673 1.00 94.31 117 TYR A O 1
ATOM 936 N N . HIS A 1 118 ? -2.505 1.833 -12.049 1.00 95.06 118 HIS A N 1
ATOM 937 C CA . HIS A 1 118 ? -1.5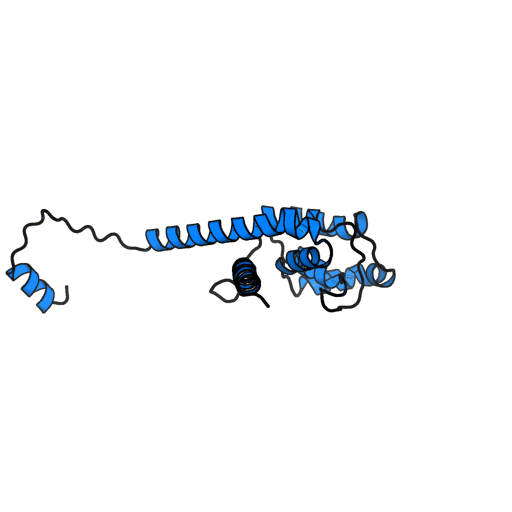70 1.124 -12.932 1.00 95.06 118 HIS A CA 1
ATOM 938 C C . HIS A 1 118 ? -1.736 -0.394 -12.929 1.00 95.06 118 HIS A C 1
ATOM 940 O O . HIS A 1 118 ? -1.147 -1.076 -13.757 1.00 95.06 118 HIS A O 1
ATOM 946 N N . ASN A 1 119 ? -2.559 -0.935 -12.030 1.00 95.19 119 ASN A N 1
ATOM 947 C CA . ASN A 1 119 ? -2.918 -2.350 -12.007 1.00 95.19 119 ASN A CA 1
ATOM 948 C C . ASN A 1 119 ? -4.391 -2.517 -11.598 1.00 95.19 119 ASN A C 1
ATOM 950 O O . ASN A 1 119 ? -4.728 -3.083 -10.554 1.00 95.19 119 ASN A O 1
ATOM 954 N N . LYS A 1 120 ? -5.275 -1.932 -12.414 1.00 94.31 120 LYS A N 1
ATOM 955 C CA . LYS A 1 120 ? -6.692 -1.730 -12.084 1.00 94.31 120 LYS A CA 1
ATOM 956 C C . LYS A 1 120 ? -7.422 -3.032 -11.754 1.00 94.31 120 LYS A C 1
ATOM 958 O O . LYS A 1 120 ? -8.164 -3.067 -10.776 1.00 94.31 120 LYS A O 1
ATOM 963 N N . ASP A 1 121 ? -7.199 -4.088 -12.530 1.00 96.56 121 ASP A N 1
ATOM 964 C CA . ASP A 1 121 ? -7.878 -5.371 -12.319 1.00 96.56 121 ASP A CA 1
ATOM 965 C C . ASP A 1 121 ? -7.478 -5.989 -10.978 1.00 96.56 121 ASP A C 1
ATOM 967 O O . ASP A 1 121 ? -8.340 -6.390 -10.196 1.00 96.56 121 ASP A O 1
ATOM 971 N N . TYR A 1 122 ? -6.181 -5.969 -10.654 1.00 97.38 122 TYR A N 1
ATOM 972 C CA . TYR A 1 122 ? -5.685 -6.423 -9.357 1.00 97.38 122 TYR A CA 1
ATOM 973 C C . TYR A 1 122 ? -6.229 -5.568 -8.207 1.00 97.38 122 TYR A C 1
ATOM 975 O O . TYR A 1 122 ? -6.610 -6.089 -7.156 1.00 97.38 122 TYR A O 1
ATOM 983 N N . TYR A 1 123 ? -6.317 -4.249 -8.402 1.00 95.81 123 TYR A N 1
ATOM 984 C CA . TYR A 1 123 ? -6.900 -3.360 -7.405 1.00 95.81 123 TYR A CA 1
ATOM 985 C C . TYR A 1 123 ? -8.370 -3.691 -7.127 1.00 95.81 123 TYR A C 1
ATOM 987 O O . TYR A 1 123 ? -8.750 -3.824 -5.965 1.00 95.81 123 TYR A O 1
ATOM 995 N N . GLU A 1 124 ? -9.195 -3.839 -8.164 1.00 95.12 124 GLU A N 1
ATOM 996 C CA . GLU A 1 124 ? -10.625 -4.122 -7.999 1.00 95.12 124 GLU A CA 1
ATOM 997 C C . GLU A 1 124 ? -10.875 -5.524 -7.423 1.00 95.12 124 GLU A C 1
ATOM 999 O O . GLU A 1 124 ? -11.781 -5.686 -6.606 1.00 95.12 124 GLU A O 1
ATOM 1004 N N . GLN A 1 125 ? -10.071 -6.524 -7.802 1.00 97.00 125 GLN A N 1
ATOM 1005 C CA . GLN A 1 125 ? -10.261 -7.913 -7.370 1.00 97.00 125 GLN A CA 1
ATOM 1006 C C . GLN A 1 125 ? -9.673 -8.220 -5.989 1.00 97.00 125 GLN A C 1
ATOM 1008 O O . GLN A 1 125 ? -10.257 -9.014 -5.257 1.00 97.00 125 GLN A O 1
ATOM 1013 N N . ILE A 1 126 ? -8.535 -7.618 -5.629 1.00 97.75 126 ILE A N 1
ATOM 1014 C CA . ILE A 1 126 ? -7.776 -7.985 -4.421 1.00 97.75 126 ILE A CA 1
ATOM 1015 C C . ILE A 1 126 ? -7.745 -6.836 -3.414 1.00 97.75 126 ILE A C 1
ATOM 1017 O O . ILE A 1 126 ? -8.191 -6.985 -2.276 1.00 97.75 126 ILE A O 1
ATOM 1021 N N . ILE A 1 127 ? -7.265 -5.658 -3.823 1.00 96.00 127 ILE A N 1
ATOM 1022 C CA . ILE A 1 127 ? -7.033 -4.542 -2.892 1.00 96.00 127 ILE A CA 1
ATOM 1023 C C . ILE A 1 127 ? -8.346 -3.967 -2.356 1.00 96.00 127 ILE A C 1
ATOM 1025 O O . ILE A 1 127 ? -8.486 -3.737 -1.155 1.00 96.00 127 ILE A O 1
ATOM 1029 N N . LYS A 1 128 ? -9.329 -3.728 -3.225 1.00 94.00 128 LYS A N 1
ATOM 1030 C CA . LYS A 1 128 ? -10.596 -3.090 -2.851 1.00 94.00 128 LYS A CA 1
ATOM 1031 C C . LYS A 1 128 ? -11.414 -3.931 -1.856 1.00 94.00 128 LYS A C 1
ATOM 1033 O O . LYS A 1 128 ? -11.881 -3.349 -0.873 1.00 94.00 128 LYS A O 1
ATOM 1038 N N . PRO A 1 129 ? -11.556 -5.263 -2.013 1.00 95.19 129 PRO A N 1
ATOM 1039 C CA . PRO A 1 129 ? -12.168 -6.102 -0.983 1.00 95.19 129 PRO A CA 1
ATOM 1040 C C . PRO A 1 129 ? -11.444 -6.047 0.367 1.00 95.19 129 PRO A C 1
ATOM 1042 O O . PRO A 1 129 ? -12.108 -5.950 1.401 1.00 95.19 129 PRO A O 1
ATOM 1045 N N . LEU A 1 130 ? -10.105 -6.042 0.375 1.00 95.50 130 LEU A N 1
ATOM 1046 C CA . LEU A 1 130 ? -9.316 -5.935 1.608 1.00 95.50 130 LEU A CA 1
ATOM 1047 C C . LEU A 1 130 ? -9.514 -4.583 2.306 1.00 95.50 130 LEU A C 1
ATOM 1049 O O . LEU A 1 130 ? -9.720 -4.544 3.517 1.00 95.50 130 LEU A O 1
ATOM 1053 N N . LEU A 1 131 ? -9.549 -3.477 1.554 1.00 92.25 131 LEU A N 1
ATOM 1054 C CA . LEU A 1 131 ? -9.864 -2.149 2.099 1.00 92.25 131 LEU A CA 1
ATOM 1055 C C . LEU A 1 131 ? -11.236 -2.127 2.786 1.00 92.25 131 LEU A C 1
ATOM 1057 O O . LEU A 1 131 ? -11.373 -1.602 3.892 1.00 92.25 131 LEU A O 1
ATOM 1061 N N . LYS A 1 132 ? -12.243 -2.745 2.158 1.00 91.19 132 LYS A N 1
ATOM 1062 C CA . LYS A 1 132 ? -13.586 -2.865 2.735 1.00 91.19 132 LYS A CA 1
ATOM 1063 C C . LYS A 1 132 ? -13.580 -3.700 4.018 1.00 91.19 132 LYS A C 1
ATOM 1065 O O . LYS A 1 132 ? -14.146 -3.268 5.018 1.00 91.19 132 LYS A O 1
ATOM 1070 N N . LYS A 1 133 ? -12.921 -4.863 4.007 1.00 91.50 133 LYS A N 1
ATOM 1071 C CA . LYS A 1 133 ? -12.778 -5.741 5.182 1.00 91.50 133 LYS A CA 1
ATOM 1072 C C . LYS A 1 133 ? -12.132 -4.996 6.354 1.00 91.50 133 LYS A C 1
ATOM 1074 O O . LYS A 1 133 ? -12.671 -5.011 7.456 1.00 91.50 133 LYS A O 1
ATOM 1079 N N . ASN A 1 134 ? -11.031 -4.291 6.099 1.00 89.88 134 ASN A N 1
ATOM 1080 C CA . ASN A 1 134 ? -10.297 -3.536 7.116 1.00 89.88 134 ASN A CA 1
ATOM 1081 C C . ASN A 1 134 ? -11.147 -2.435 7.751 1.00 89.88 134 ASN A C 1
ATOM 1083 O O . ASN A 1 134 ? -11.140 -2.275 8.970 1.00 89.88 134 ASN A O 1
ATOM 1087 N N . TYR A 1 135 ? -11.913 -1.707 6.936 1.00 87.94 135 TYR A N 1
ATOM 1088 C CA . TYR A 1 135 ? -12.822 -0.680 7.433 1.00 87.94 135 TYR A CA 1
ATOM 1089 C C . TYR A 1 135 ? -13.887 -1.255 8.379 1.00 87.94 135 TYR A C 1
ATOM 1091 O O . TYR A 1 135 ? -14.110 -0.702 9.457 1.00 87.94 135 TYR A O 1
ATOM 1099 N N . GLU A 1 136 ? -14.516 -2.376 8.015 1.00 89.56 136 GLU A N 1
ATOM 1100 C CA . GLU A 1 136 ? -15.532 -3.013 8.865 1.00 89.56 136 GLU A CA 1
ATOM 1101 C C . GLU A 1 136 ? -14.935 -3.527 10.182 1.00 89.56 136 GLU A C 1
ATOM 1103 O O . GLU A 1 136 ? -15.512 -3.298 11.245 1.00 89.56 136 GLU A O 1
ATOM 1108 N N . VAL A 1 137 ? -13.748 -4.144 10.140 1.00 88.50 137 VAL A N 1
ATOM 1109 C CA . VAL A 1 137 ? -13.028 -4.582 11.350 1.00 88.50 137 VAL A CA 1
ATOM 1110 C C . VAL A 1 137 ? -12.712 -3.391 12.256 1.00 88.50 137 VAL A C 1
ATOM 1112 O O . VAL A 1 137 ? -12.975 -3.441 13.457 1.00 88.50 137 VAL A O 1
ATOM 1115 N N . LYS A 1 138 ? -12.222 -2.282 11.691 1.00 85.88 138 LYS A N 1
ATOM 1116 C CA . LYS A 1 138 ? -11.932 -1.054 12.445 1.00 85.88 138 LYS A CA 1
ATOM 1117 C C . LYS A 1 138 ? -13.188 -0.479 13.093 1.00 85.88 138 LYS A C 1
ATOM 1119 O O . LYS A 1 138 ? -13.166 -0.097 14.262 1.00 85.88 138 LYS A O 1
ATOM 1124 N N . LYS A 1 139 ? -14.296 -0.436 12.352 1.00 87.25 139 LYS A N 1
ATOM 1125 C CA . LYS A 1 139 ? -15.591 0.021 12.864 1.00 87.25 139 LYS A CA 1
ATOM 1126 C C . LYS A 1 139 ? -16.067 -0.849 14.030 1.00 87.25 139 LYS A C 1
ATOM 1128 O O . LYS A 1 139 ? -16.510 -0.305 15.038 1.00 87.25 139 LYS A O 1
ATOM 1133 N N . GLN A 1 140 ? -15.946 -2.172 13.918 1.00 89.12 140 GLN A N 1
ATOM 1134 C CA . GLN A 1 140 ? -16.292 -3.098 15.000 1.00 89.12 140 GLN A CA 1
ATOM 1135 C C . GLN A 1 140 ? -15.384 -2.923 16.223 1.00 89.12 140 GLN A C 1
ATOM 1137 O O . GLN A 1 140 ? -15.898 -2.860 17.337 1.00 89.12 140 GLN A O 1
ATOM 1142 N N . SER A 1 141 ? -14.070 -2.767 16.029 1.00 87.81 141 SER A N 1
ATOM 1143 C CA . SER A 1 141 ? -13.131 -2.501 17.128 1.00 87.81 141 SER A CA 1
ATOM 1144 C C . SER A 1 141 ? -13.504 -1.229 17.880 1.00 87.81 141 SER A C 1
ATOM 1146 O O . SER A 1 141 ? -13.652 -1.276 19.095 1.00 87.81 141 SER A O 1
ATOM 1148 N N . LYS A 1 142 ? -13.773 -0.122 17.166 1.00 87.50 142 LYS A N 1
ATOM 1149 C CA . LYS A 1 142 ? -14.198 1.142 17.792 1.00 87.50 142 LYS A CA 1
ATOM 1150 C C . LYS A 1 142 ? -15.434 0.956 18.678 1.00 87.50 142 LYS A C 1
ATOM 1152 O O . LYS A 1 142 ? -15.461 1.472 19.788 1.00 87.50 142 LYS A O 1
ATOM 1157 N N . ILE A 1 143 ? -16.429 0.189 18.219 1.00 88.06 143 ILE A N 1
ATOM 1158 C CA . ILE A 1 143 ? -17.629 -0.119 19.015 1.00 88.06 143 ILE A CA 1
ATOM 1159 C C . ILE A 1 143 ? -17.256 -0.901 20.277 1.00 88.06 143 ILE A C 1
ATOM 1161 O O . ILE A 1 143 ? -17.690 -0.535 21.366 1.00 88.06 143 ILE A O 1
ATOM 1165 N N . VAL A 1 144 ? -16.448 -1.956 20.148 1.00 89.62 144 VAL A N 1
ATOM 1166 C CA . VAL A 1 144 ? -16.011 -2.779 21.287 1.00 89.62 144 VAL A CA 1
ATOM 1167 C C . VAL A 1 144 ? -15.239 -1.944 22.309 1.00 89.62 144 VAL A C 1
ATOM 1169 O O . VAL A 1 144 ? -15.492 -2.062 23.506 1.00 89.62 144 VAL A O 1
ATOM 1172 N N . ASP A 1 145 ? -14.332 -1.086 21.850 1.00 87.62 145 ASP A N 1
ATOM 1173 C CA . ASP A 1 145 ? -13.511 -0.240 22.715 1.00 87.62 145 ASP A CA 1
ATOM 1174 C C . ASP A 1 145 ? -14.362 0.810 23.437 1.00 87.62 145 ASP A C 1
ATOM 1176 O O . ASP A 1 145 ? -14.219 0.981 24.646 1.00 87.62 145 ASP A O 1
ATOM 1180 N N . THR A 1 146 ? -15.318 1.440 22.742 1.00 87.44 146 THR A N 1
ATOM 1181 C CA . THR A 1 146 ? -16.297 2.336 23.379 1.00 87.44 146 THR A CA 1
ATOM 1182 C C . THR A 1 146 ? -17.137 1.594 24.416 1.00 87.44 146 THR A C 1
ATOM 1184 O O . THR A 1 146 ? -17.281 2.077 25.532 1.00 87.44 146 THR A O 1
ATOM 1187 N N . VAL A 1 147 ? -17.653 0.401 24.100 1.00 87.25 147 VAL A N 1
ATOM 1188 C CA . VAL A 1 147 ? -18.473 -0.387 25.037 1.00 87.25 147 VAL A CA 1
ATOM 1189 C C . VAL A 1 147 ? -17.692 -0.771 26.296 1.00 87.25 147 VAL A C 1
ATOM 1191 O O . VAL A 1 147 ? -18.255 -0.722 27.384 1.00 87.25 147 VAL A O 1
ATOM 1194 N N . LYS A 1 148 ? -16.398 -1.099 26.185 1.00 83.69 148 LYS A N 1
ATOM 1195 C CA . LYS A 1 148 ? -15.536 -1.378 27.349 1.00 83.69 148 LYS A CA 1
ATOM 1196 C C . LYS A 1 148 ? -15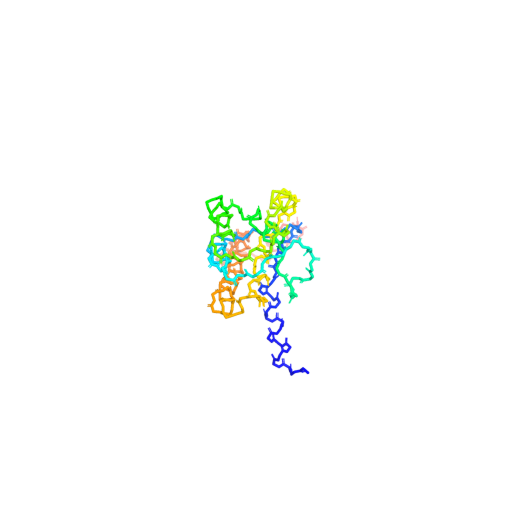.312 -0.159 28.247 1.00 83.69 148 LYS A C 1
ATOM 1198 O O . LYS A 1 148 ? -15.074 -0.337 29.436 1.00 83.69 148 LYS A O 1
ATOM 1203 N N . GLN A 1 149 ? -15.335 1.047 27.681 1.00 82.06 149 GLN A N 1
ATOM 1204 C CA . GLN A 1 149 ? -15.155 2.299 28.423 1.00 82.06 149 GLN A CA 1
ATOM 1205 C C . GLN A 1 149 ? -16.435 2.777 29.114 1.00 82.06 149 GLN A C 1
ATOM 1207 O O . GLN A 1 149 ? -16.363 3.633 29.992 1.00 82.06 149 GLN A O 1
ATOM 1212 N N . ILE A 1 150 ? -17.601 2.250 28.733 1.00 83.44 150 ILE A N 1
ATOM 1213 C CA . ILE A 1 150 ? -18.848 2.543 29.435 1.00 83.44 150 ILE A CA 1
ATOM 1214 C C . ILE A 1 150 ? -18.777 1.852 30.800 1.00 83.44 150 ILE A C 1
ATOM 1216 O O . ILE A 1 150 ? -18.888 0.629 30.894 1.00 83.44 150 ILE A O 1
ATOM 1220 N N . GLU A 1 151 ? -18.602 2.636 31.866 1.00 67.62 151 GLU A N 1
ATOM 1221 C CA . GLU A 1 151 ? -18.774 2.139 33.228 1.00 67.62 151 GLU A CA 1
ATOM 1222 C C . GLU A 1 151 ? -20.199 1.616 33.387 1.00 67.62 151 GLU A C 1
ATOM 1224 O O . GLU A 1 151 ? -21.180 2.365 33.353 1.00 67.62 151 GLU A O 1
ATOM 1229 N N . LYS A 1 152 ? -20.323 0.304 33.575 1.00 68.44 152 LYS A N 1
ATOM 1230 C CA . LYS A 1 152 ? -21.609 -0.322 33.849 1.00 68.44 152 LYS A CA 1
ATOM 1231 C C . LYS A 1 152 ? -22.072 0.108 35.241 1.00 68.44 152 LYS A C 1
ATOM 1233 O O . LYS A 1 152 ? -21.625 -0.438 36.242 1.00 68.44 152 LYS A O 1
ATOM 1238 N N . HIS A 1 153 ? -22.979 1.075 35.294 1.00 66.00 153 HIS A N 1
ATOM 1239 C CA . HIS A 1 153 ? -23.693 1.408 36.520 1.00 66.00 153 HIS A CA 1
ATOM 1240 C C . HIS A 1 153 ? -24.815 0.382 36.682 1.00 66.00 153 HIS A C 1
ATOM 1242 O O . HIS A 1 153 ? -25.817 0.412 35.965 1.00 66.00 153 HIS A O 1
ATOM 1248 N N . GLU A 1 154 ? -24.606 -0.597 37.560 1.00 66.88 154 GLU A N 1
ATOM 1249 C CA . GLU A 1 154 ? -25.629 -1.590 37.870 1.00 66.88 154 GLU A CA 1
ATOM 1250 C C . GLU A 1 154 ? -26.725 -0.923 38.704 1.00 66.88 154 GLU A C 1
ATOM 1252 O O . GLU A 1 154 ? -26.513 -0.555 39.855 1.00 66.88 154 GLU A O 1
ATOM 1257 N N . ILE A 1 155 ? -27.898 -0.729 38.101 1.00 69.56 155 ILE A N 1
ATOM 1258 C CA . ILE A 1 155 ? -29.099 -0.313 38.823 1.00 69.56 155 ILE A CA 1
ATOM 1259 C C . ILE A 1 155 ? -29.765 -1.589 39.327 1.00 69.56 155 ILE A C 1
ATOM 1261 O O . ILE A 1 155 ? -30.279 -2.378 38.528 1.00 69.56 155 ILE A O 1
ATOM 1265 N N . ASP A 1 156 ? -29.757 -1.800 40.641 1.00 76.94 156 ASP A N 1
ATOM 1266 C CA . ASP A 1 156 ? -30.568 -2.851 41.241 1.00 76.94 156 ASP A CA 1
ATOM 1267 C C . ASP A 1 156 ? -32.038 -2.416 41.229 1.00 76.94 156 ASP A C 1
ATOM 1269 O O . ASP A 1 156 ? -32.483 -1.592 42.021 1.00 76.94 156 ASP A O 1
ATOM 1273 N N . LEU A 1 157 ? -32.811 -2.978 40.298 1.00 75.62 157 LEU A N 1
ATOM 1274 C CA . LEU A 1 157 ? -34.245 -2.706 40.171 1.00 75.62 157 LEU A CA 1
ATOM 1275 C C . LEU A 1 157 ? -35.074 -3.263 41.341 1.00 75.62 157 LEU A C 1
ATOM 1277 O O . LEU A 1 157 ? -36.274 -2.998 41.410 1.00 75.62 157 LEU A O 1
ATOM 1281 N N . LYS A 1 158 ? -34.469 -4.070 42.222 1.00 81.88 158 LYS A N 1
ATOM 1282 C CA . LYS A 1 158 ? -35.089 -4.558 43.459 1.00 81.88 158 LYS A CA 1
ATOM 1283 C C . LYS A 1 158 ? -34.699 -3.730 44.677 1.00 81.88 158 LYS A C 1
ATOM 1285 O O . LYS A 1 158 ? -35.264 -3.977 45.743 1.00 81.88 158 LYS A O 1
ATOM 1290 N N . ASP A 1 159 ? -33.776 -2.781 44.529 1.00 81.31 159 ASP A N 1
ATOM 1291 C CA . ASP A 1 159 ? -33.435 -1.869 45.608 1.00 81.31 159 ASP A CA 1
ATOM 1292 C C . ASP A 1 159 ? -34.657 -1.005 45.920 1.00 81.31 159 ASP A C 1
ATOM 1294 O O . ASP A 1 159 ? -35.190 -0.278 45.073 1.00 81.31 159 ASP A O 1
ATOM 1298 N N . VAL A 1 160 ? -35.165 -1.166 47.136 1.00 80.19 160 VAL A N 1
ATOM 1299 C CA . VAL A 1 160 ? -36.355 -0.459 47.585 1.00 80.19 160 VAL A CA 1
ATOM 1300 C C . VAL A 1 160 ? -35.923 0.953 47.928 1.00 80.19 160 VAL A C 1
ATOM 1302 O O . VAL A 1 160 ? -35.329 1.188 48.975 1.00 80.19 160 VAL A O 1
ATOM 1305 N N . PHE A 1 161 ? -36.265 1.901 47.065 1.00 79.62 161 PHE A N 1
ATOM 1306 C CA . PHE A 1 161 ? -36.089 3.317 47.349 1.00 79.62 161 PHE A CA 1
ATOM 1307 C C . PHE A 1 161 ? -37.426 3.972 47.686 1.00 79.62 161 PHE A C 1
ATOM 1309 O O . PHE A 1 161 ? -38.495 3.609 47.187 1.00 79.62 161 PHE A O 1
ATOM 1316 N N . THR A 1 162 ? -37.356 4.990 48.529 1.00 82.38 162 THR A N 1
ATOM 1317 C CA . THR A 1 162 ? -38.465 5.891 48.820 1.00 82.38 162 THR A CA 1
ATOM 1318 C C . THR A 1 162 ? -38.298 7.197 48.046 1.00 82.38 162 THR A C 1
ATOM 1320 O O . THR A 1 162 ? -37.196 7.579 47.651 1.00 82.38 162 THR A O 1
ATOM 1323 N N . LEU A 1 163 ? -39.394 7.937 47.845 1.00 79.75 163 LEU A N 1
ATOM 1324 C CA . LEU A 1 163 ? -39.347 9.280 47.243 1.00 79.75 163 LEU A CA 1
ATOM 1325 C C . LEU A 1 163 ? -38.398 10.224 48.003 1.00 79.75 163 LEU A C 1
ATOM 1327 O O . LEU A 1 163 ? -37.746 11.074 47.399 1.00 79.75 163 LEU A O 1
ATOM 1331 N N . THR A 1 164 ? -38.278 10.035 49.317 1.00 82.50 164 THR A N 1
ATOM 1332 C CA . THR A 1 164 ? -37.341 10.761 50.176 1.00 82.50 164 THR A CA 1
ATOM 1333 C C . THR A 1 164 ? -35.877 10.475 49.846 1.00 82.50 164 THR A C 1
ATOM 1335 O O . THR A 1 164 ? -35.076 11.409 49.859 1.00 82.50 164 THR A O 1
ATOM 1338 N N . ASP A 1 165 ? -35.516 9.246 49.474 1.00 81.38 165 ASP A N 1
ATOM 1339 C CA . ASP A 1 165 ? -34.135 8.892 49.104 1.00 81.38 165 ASP A CA 1
ATOM 1340 C C . ASP A 1 165 ? -33.700 9.602 47.814 1.00 81.38 165 ASP A C 1
ATOM 1342 O O . ASP A 1 165 ? -32.572 10.089 47.709 1.00 81.38 165 ASP A O 1
ATOM 1346 N N . VAL A 1 166 ? -34.626 9.739 46.859 1.00 78.94 166 VAL A N 1
ATOM 1347 C CA . VAL A 1 166 ? -34.406 10.460 45.596 1.00 78.94 166 VAL A CA 1
ATOM 1348 C C . VAL A 1 166 ? -34.231 11.960 45.843 1.00 78.94 166 VAL A C 1
ATOM 1350 O O . VAL A 1 166 ? -33.271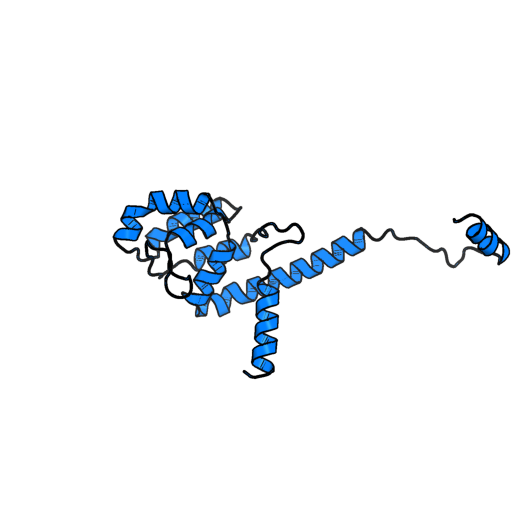 12.554 45.351 1.00 78.94 166 VAL A O 1
ATOM 1353 N N . SER A 1 167 ? -35.112 12.577 46.643 1.00 79.00 167 SER A N 1
ATOM 1354 C CA . SER A 1 167 ? -34.988 14.000 46.994 1.00 79.00 167 SER A CA 1
ATOM 1355 C C . SER A 1 167 ? -33.693 14.306 47.749 1.00 79.00 167 SER A C 1
ATOM 1357 O O . SER A 1 167 ? -33.077 15.339 47.499 1.00 79.00 167 SER A O 1
ATOM 1359 N N . SER A 1 168 ? -33.256 13.409 48.635 1.00 79.75 168 SER A N 1
ATOM 1360 C CA . SER A 1 168 ? -32.036 13.586 49.432 1.00 79.75 168 SER A CA 1
ATOM 1361 C C . SER A 1 168 ? -30.774 13.565 48.567 1.00 79.75 168 SER A C 1
ATOM 1363 O O . SER A 1 168 ? -29.915 14.431 48.712 1.00 79.75 168 SER A O 1
ATOM 1365 N N . LYS A 1 169 ? -30.671 12.617 47.627 1.00 80.12 169 LYS A N 1
ATOM 1366 C CA . LYS A 1 169 ? -29.539 12.536 46.688 1.00 80.12 169 LYS A CA 1
ATOM 1367 C C . LYS A 1 169 ? -29.498 13.732 45.734 1.00 80.12 169 LYS A C 1
ATOM 1369 O O . LYS A 1 169 ? -28.449 14.353 45.580 1.00 80.12 169 LYS A O 1
ATOM 1374 N N . ALA A 1 170 ? -30.659 14.146 45.215 1.00 78.00 170 ALA A N 1
ATOM 1375 C CA . ALA A 1 170 ? -30.776 15.315 44.343 1.00 78.00 170 ALA A CA 1
ATOM 1376 C C . ALA A 1 170 ? -30.363 16.630 45.031 1.00 78.00 170 ALA A C 1
ATOM 1378 O O . ALA A 1 170 ? -29.700 17.461 44.414 1.00 78.00 170 ALA A O 1
ATOM 1379 N N . LEU A 1 171 ? -30.719 16.814 46.309 1.00 79.88 171 LEU A N 1
ATOM 1380 C CA . LEU A 1 171 ? -30.310 17.984 47.098 1.00 79.88 171 LEU A CA 1
ATOM 1381 C C . LEU A 1 171 ? -28.808 17.989 47.418 1.00 79.88 171 LEU A C 1
ATOM 1383 O O . LEU A 1 171 ? -28.224 19.061 47.562 1.00 79.88 171 LEU A O 1
ATOM 1387 N N . ASN A 1 172 ? -28.188 16.810 47.501 1.00 81.31 172 ASN A N 1
ATOM 1388 C CA . ASN A 1 172 ? -26.780 16.644 47.862 1.00 81.31 172 ASN A CA 1
ATOM 1389 C C . ASN A 1 172 ? -25.840 16.488 46.652 1.00 81.31 172 ASN A C 1
ATOM 1391 O O . ASN A 1 172 ? -24.632 16.363 46.845 1.00 81.31 172 ASN A O 1
ATOM 1395 N N . GLY A 1 173 ? -26.365 16.508 45.421 1.00 59.53 173 GLY A N 1
ATOM 1396 C CA . GLY A 1 173 ? -25.572 16.384 44.193 1.00 59.53 173 GLY A CA 1
ATOM 1397 C C . GLY A 1 173 ? -24.899 15.019 44.018 1.00 59.53 173 GLY A C 1
ATOM 1398 O O . GLY A 1 173 ? -23.814 14.958 43.441 1.00 59.53 173 GLY A O 1
ATOM 1399 N N . GLN A 1 174 ? -25.516 13.960 44.554 1.00 51.12 174 GLN A N 1
ATOM 1400 C CA . GLN A 1 174 ? -25.056 12.568 44.470 1.00 51.12 174 GLN A CA 1
ATOM 1401 C C . GLN A 1 174 ? -25.888 11.748 43.490 1.00 51.12 174 GLN A C 1
ATOM 1403 O O . GLN A 1 174 ? -27.123 11.954 43.446 1.00 51.12 174 GLN A O 1
#

Secondary structure (DSSP, 8-state):
--HHHHHHHHHHHHTT--B-TTSSBPPPPHHHHHHHHHH--S-EEESS---TTT-EEHHHHHHHHHT-S-HHHHHHHHHHHHHHSEE-HHHHHTHHHHHHHHHTS--TTHHHHHHHHHSHHHIIIIIHHHHHHHHHHHHHHHHHHHHHHS------TT----HHHHHHHHHHT-